Protein AF-A0A450VDC6-F1 (afdb_monomer)

Foldseek 3Di:
DPPDDPVDDCVVVCVVCNPVVVVVVPDDPCPVVVVVVVVCVVVVADDDDPVVQVVVCVVPVDDRDDDDDDDDDDPPPDD

pLDDT: mean 85.71, std 10.42, range [44.12, 97.69]

Radius of gyration: 22.75 Å; Cα contacts (8 Å, |Δi|>4): 26; chains: 1; bounding box: 40×34×70 Å

Secondary structure (DSSP, 8-state):
-----SS---HHHHHHHS-HHHHHT---S-HHHHHHHHHHHHHTPPPS-HHHHHHHHHHH-S--S--PPPPPPP-----

Solvent-accessible surface area (backbone atoms only — not comparable to full-atom values): 5352 Å² total; per-residue (Å²): 131,97,63,64,57,99,88,45,76,45,65,73,55,39,74,75,59,51,62,56,68,62,60,72,63,57,77,70,87,57,59,65,60,52,52,54,52,55,49,23,68,74,71,71,33,84,84,75,56,70,71,59,51,52,51,48,26,69,76,67,76,45,89,62,70,92,69,85,77,75,80,82,82,79,86,84,85,82,130

Organism: NCBI:txid2126342

Sequence (79 aa):
SGKNDKLVKVSPILERYGDFAAFLGISTEDVTAFKSLRQSETTGRPLGNEQWIEKLERLTGRALKPRKRGPKKSDHSDK

Structure (mmCIF, N/CA/C/O backbone):
data_AF-A0A450VDC6-F1
#
_entry.id   AF-A0A450VDC6-F1
#
loop_
_atom_site.group_PDB
_atom_site.id
_atom_site.type_symbol
_atom_site.label_atom_id
_atom_site.label_alt_id
_atom_site.label_comp_id
_atom_site.label_asym_id
_atom_site.label_entity_id
_atom_site.label_seq_id
_atom_site.pdbx_PDB_ins_code
_atom_site.Cartn_x
_atom_site.Cartn_y
_atom_site.Cartn_z
_atom_site.occupancy
_atom_site.B_iso_or_equiv
_atom_site.auth_seq_id
_atom_site.auth_comp_id
_atom_site.auth_asym_id
_atom_site.auth_atom_id
_atom_site.pdbx_PDB_model_num
ATOM 1 N N . SER A 1 1 ? 19.195 -3.830 -20.454 1.00 61.69 1 SER A N 1
ATOM 2 C CA . SER A 1 1 ? 18.732 -2.998 -21.586 1.00 61.69 1 SER A CA 1
ATOM 3 C C . SER A 1 1 ? 17.482 -3.610 -22.186 1.00 61.69 1 SER A C 1
ATOM 5 O O . SER A 1 1 ? 17.504 -4.808 -22.443 1.00 61.69 1 SER A O 1
ATOM 7 N N . GLY A 1 2 ? 16.433 -2.826 -22.447 1.00 68.50 2 GLY A N 1
ATOM 8 C CA . GLY A 1 2 ? 15.290 -3.286 -23.244 1.00 68.50 2 GLY A CA 1
ATOM 9 C C . GLY A 1 2 ? 15.698 -3.435 -24.709 1.00 68.50 2 GLY A C 1
ATOM 10 O O . GLY A 1 2 ? 15.764 -2.445 -25.428 1.00 68.50 2 GLY A O 1
ATOM 11 N N . LYS A 1 3 ? 16.043 -4.653 -25.137 1.00 81.75 3 LYS A N 1
ATOM 12 C CA . LYS A 1 3 ? 16.412 -4.981 -26.522 1.00 81.75 3 LYS A CA 1
ATOM 13 C C . LYS A 1 3 ? 15.512 -6.100 -27.026 1.00 81.75 3 LYS A C 1
ATOM 15 O O . LYS A 1 3 ? 15.085 -6.938 -26.240 1.00 81.75 3 LYS A O 1
ATOM 20 N N . ASN A 1 4 ? 15.250 -6.097 -28.329 1.00 91.19 4 ASN A N 1
ATOM 21 C CA . ASN A 1 4 ? 14.521 -7.182 -28.977 1.00 91.19 4 ASN A CA 1
ATOM 22 C C . ASN A 1 4 ? 15.268 -8.509 -28.798 1.00 91.19 4 ASN A C 1
ATOM 24 O O . ASN A 1 4 ? 16.502 -8.533 -28.801 1.00 91.19 4 ASN A O 1
ATOM 28 N N . ASP A 1 5 ? 14.516 -9.600 -28.737 1.00 88.56 5 ASP A N 1
ATOM 29 C CA . ASP A 1 5 ? 15.046 -10.956 -28.826 1.00 88.56 5 ASP A CA 1
ATOM 30 C C . ASP A 1 5 ? 14.225 -11.801 -29.818 1.00 88.56 5 ASP A C 1
ATOM 32 O O . ASP A 1 5 ? 13.437 -11.275 -30.608 1.00 88.56 5 ASP A O 1
ATOM 36 N N . LYS A 1 6 ? 14.450 -13.122 -29.826 1.00 93.56 6 LYS A N 1
ATOM 37 C CA . LYS A 1 6 ? 13.774 -14.048 -30.750 1.00 93.56 6 LYS A CA 1
ATOM 38 C C . LYS A 1 6 ? 12.264 -14.161 -30.507 1.00 93.56 6 LYS A C 1
ATOM 40 O O . LYS A 1 6 ? 11.561 -14.646 -31.387 1.00 93.56 6 LYS A O 1
ATOM 45 N N . LEU A 1 7 ? 11.781 -13.762 -29.333 1.00 91.69 7 LEU A N 1
ATOM 46 C CA . LEU A 1 7 ? 10.397 -13.930 -28.894 1.00 91.69 7 LEU A CA 1
ATOM 47 C C . LEU A 1 7 ? 9.667 -12.588 -28.756 1.00 91.69 7 LEU A C 1
ATOM 49 O O . LEU A 1 7 ? 8.446 -12.541 -28.892 1.00 91.69 7 LEU A O 1
ATOM 53 N N . VAL A 1 8 ? 10.391 -11.496 -28.502 1.00 89.88 8 VAL A N 1
ATOM 54 C CA . VAL A 1 8 ? 9.820 -10.206 -28.115 1.00 89.88 8 VAL A CA 1
ATOM 55 C C . VAL A 1 8 ? 10.412 -9.058 -28.930 1.00 89.88 8 VAL A C 1
ATOM 57 O O . VAL A 1 8 ? 11.627 -8.883 -29.040 1.00 89.88 8 VAL A O 1
ATOM 60 N N . LYS A 1 9 ? 9.520 -8.198 -29.439 1.00 91.81 9 LYS A N 1
ATOM 61 C CA . LYS A 1 9 ? 9.854 -6.854 -29.928 1.00 91.81 9 LYS A CA 1
ATOM 62 C C . LYS A 1 9 ? 9.533 -5.835 -28.833 1.00 91.81 9 LYS A C 1
ATOM 64 O O . LYS A 1 9 ? 8.381 -5.727 -28.428 1.00 91.81 9 LYS A O 1
ATOM 69 N N . VAL A 1 10 ? 10.524 -5.076 -28.370 1.00 89.88 10 VAL A N 1
ATOM 70 C CA . VAL A 1 10 ? 10.382 -4.119 -27.257 1.00 89.88 10 VAL A CA 1
ATOM 71 C C . VAL A 1 10 ? 9.781 -2.775 -27.674 1.00 89.88 10 VAL A C 1
ATOM 73 O O . VAL A 1 10 ? 9.256 -2.060 -26.826 1.00 89.88 10 VAL A O 1
ATOM 76 N N . SER A 1 11 ? 9.809 -2.437 -28.968 1.00 89.12 11 SER A N 1
ATOM 77 C CA . SER A 1 11 ? 9.345 -1.140 -29.493 1.00 89.12 11 SER A CA 1
ATOM 78 C C . SER A 1 11 ? 7.913 -0.762 -29.068 1.00 89.12 11 SER A C 1
ATOM 80 O O . SER A 1 11 ? 7.752 0.354 -28.584 1.00 89.12 11 SER A O 1
ATOM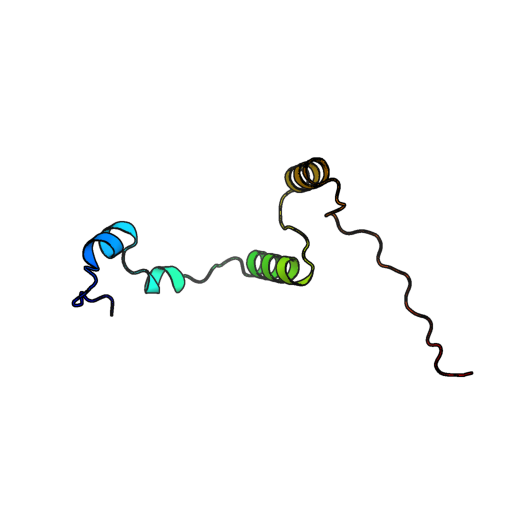 82 N N . PRO A 1 12 ? 6.900 -1.655 -29.113 1.00 90.12 12 PRO A N 1
ATOM 83 C CA . PRO A 1 12 ? 5.545 -1.306 -28.675 1.00 90.12 12 PRO A CA 1
ATOM 84 C C . PRO A 1 12 ? 5.420 -1.002 -27.176 1.00 90.12 12 PRO A C 1
ATOM 86 O O . PRO A 1 12 ? 4.520 -0.271 -26.770 1.00 90.12 12 PRO A O 1
ATOM 89 N N . ILE A 1 13 ? 6.280 -1.589 -26.337 1.00 85.88 13 I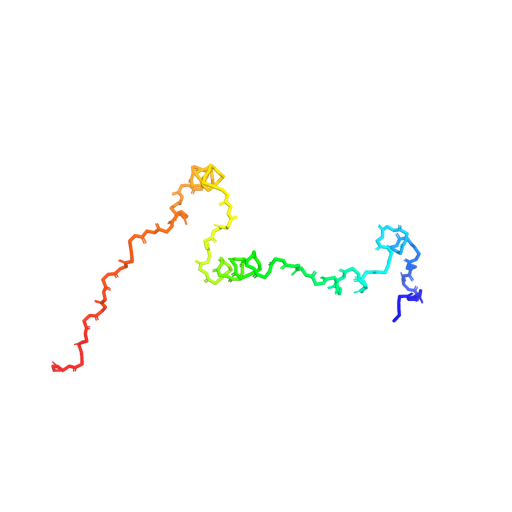LE A N 1
ATOM 90 C CA . ILE A 1 13 ? 6.294 -1.311 -24.892 1.00 85.88 13 ILE A CA 1
ATOM 91 C C . ILE A 1 13 ? 7.016 0.008 -24.619 1.00 85.88 13 ILE A C 1
ATOM 93 O O . ILE A 1 13 ? 6.530 0.813 -23.826 1.00 85.88 13 ILE A O 1
ATOM 97 N N . LEU A 1 14 ? 8.133 0.248 -25.309 1.00 86.00 14 LEU A N 1
ATOM 98 C CA . LEU A 1 14 ? 8.884 1.496 -25.199 1.00 86.00 14 LEU A CA 1
ATOM 99 C C . LEU A 1 14 ? 8.059 2.703 -25.667 1.00 86.00 14 LEU A C 1
ATOM 101 O O . LEU A 1 14 ? 8.118 3.743 -25.02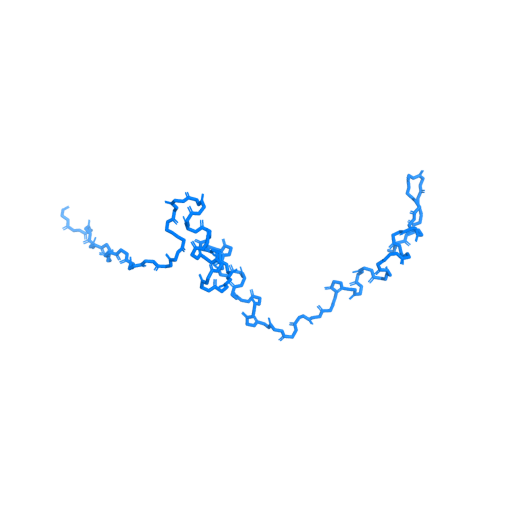5 1.00 86.00 14 LEU A O 1
ATOM 105 N N . GLU A 1 15 ? 7.241 2.574 -26.715 1.00 89.25 15 GLU A N 1
ATOM 106 C CA . GLU A 1 15 ? 6.332 3.651 -27.142 1.00 89.25 15 GLU A CA 1
ATOM 107 C C . GLU A 1 15 ? 5.263 3.993 -26.098 1.00 89.25 15 GLU A C 1
ATOM 109 O O . GLU A 1 15 ? 4.895 5.155 -25.956 1.00 89.25 15 GLU A O 1
ATOM 114 N N . ARG A 1 16 ? 4.752 3.003 -25.355 1.00 87.38 16 ARG A N 1
ATOM 115 C CA . ARG A 1 16 ? 3.687 3.240 -24.366 1.00 87.38 16 ARG A CA 1
ATOM 116 C C . ARG A 1 16 ? 4.196 3.836 -23.063 1.00 87.38 16 ARG A C 1
ATOM 118 O O . ARG A 1 16 ? 3.490 4.628 -22.450 1.00 87.38 16 ARG A O 1
ATOM 125 N N . TYR A 1 17 ? 5.370 3.401 -22.614 1.00 83.69 17 TYR A N 1
ATOM 126 C CA . TYR A 1 17 ? 5.838 3.658 -21.249 1.00 83.69 17 TYR A CA 1
ATOM 127 C C . TYR A 1 17 ? 7.234 4.287 -21.176 1.00 83.69 17 TYR A C 1
ATOM 129 O O . TYR A 1 17 ? 7.667 4.663 -20.091 1.00 83.69 17 TYR A O 1
ATOM 137 N N . GLY A 1 18 ? 7.939 4.422 -22.303 1.00 86.06 18 GLY A N 1
ATOM 138 C CA . GLY A 1 18 ? 9.288 4.977 -22.349 1.00 86.06 18 GLY A CA 1
ATOM 139 C C . GLY A 1 18 ? 10.304 4.121 -21.593 1.00 86.06 18 GLY A C 1
ATOM 140 O O . GLY A 1 18 ? 10.281 2.887 -21.649 1.00 86.06 18 GLY A O 1
ATOM 141 N N . ASP A 1 19 ? 11.215 4.787 -20.881 1.00 85.25 19 ASP A N 1
ATOM 142 C CA . ASP A 1 19 ? 12.145 4.118 -19.975 1.00 85.25 19 ASP A CA 1
ATOM 143 C C . ASP A 1 19 ? 11.439 3.737 -18.666 1.00 85.25 19 ASP A C 1
ATOM 145 O O . ASP A 1 19 ? 11.349 4.507 -17.708 1.00 85.25 19 ASP A O 1
ATOM 149 N N . PHE A 1 20 ? 10.952 2.500 -18.629 1.00 81.94 20 PHE A N 1
ATOM 150 C CA . PHE A 1 20 ? 10.279 1.950 -17.460 1.00 81.94 20 PHE A CA 1
ATOM 151 C C . PHE A 1 20 ? 11.182 1.874 -16.218 1.00 81.94 20 PHE A C 1
ATOM 153 O O . PHE A 1 20 ? 10.696 2.006 -15.096 1.00 81.94 20 PHE A O 1
ATOM 160 N N . ALA A 1 21 ? 12.495 1.678 -16.388 1.00 83.25 21 ALA A N 1
ATOM 161 C CA . ALA A 1 21 ? 13.415 1.633 -15.254 1.00 83.25 21 ALA A CA 1
ATOM 162 C C . ALA A 1 21 ? 13.569 3.024 -14.628 1.00 83.25 21 ALA A C 1
ATOM 164 O O . ALA A 1 21 ? 13.535 3.148 -13.404 1.00 83.25 21 ALA A O 1
ATOM 165 N N . ALA A 1 22 ? 13.657 4.065 -15.461 1.00 84.81 22 ALA A N 1
ATOM 166 C CA . ALA A 1 22 ? 13.632 5.447 -14.992 1.00 84.81 22 ALA A CA 1
ATOM 167 C C . ALA A 1 22 ? 12.316 5.773 -14.270 1.00 84.81 22 ALA A C 1
ATOM 169 O O . ALA A 1 22 ? 12.353 6.369 -13.198 1.00 84.81 22 ALA A O 1
ATOM 170 N N . PHE A 1 23 ? 11.171 5.319 -14.796 1.00 82.06 23 PHE A N 1
ATOM 171 C CA . PHE A 1 23 ? 9.864 5.488 -14.152 1.00 82.06 23 PHE A CA 1
ATOM 172 C C . PHE A 1 23 ? 9.809 4.878 -12.741 1.00 82.06 23 PHE A C 1
ATOM 174 O O . PHE A 1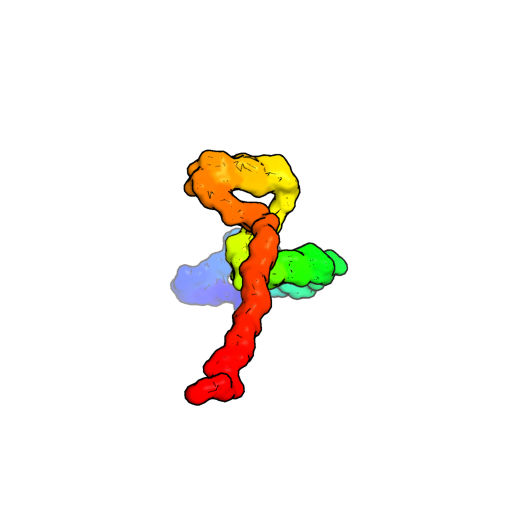 23 ? 9.360 5.535 -11.806 1.00 82.06 23 PHE A O 1
ATOM 181 N N . LEU A 1 24 ? 10.306 3.649 -12.559 1.00 82.50 24 LEU A N 1
ATOM 182 C CA . LEU A 1 24 ? 10.370 3.005 -11.238 1.00 82.50 24 LEU A CA 1
ATOM 183 C C . LEU A 1 24 ? 11.384 3.660 -10.288 1.00 82.50 24 LEU A C 1
ATOM 185 O O . LEU A 1 24 ? 11.263 3.520 -9.073 1.00 82.50 24 LEU A O 1
ATOM 189 N N . GLY A 1 25 ? 12.395 4.335 -10.837 1.00 80.56 25 GLY A N 1
ATOM 190 C CA . GLY A 1 25 ? 13.406 5.069 -10.081 1.00 80.56 25 GLY A CA 1
ATOM 191 C C . GLY A 1 25 ? 12.937 6.431 -9.567 1.00 80.56 25 GLY A C 1
ATOM 192 O O . GLY A 1 25 ? 13.661 7.056 -8.792 1.00 80.56 25 GLY A O 1
ATOM 193 N N . ILE A 1 26 ? 11.748 6.896 -9.971 1.00 79.81 26 ILE A N 1
ATOM 194 C CA . ILE A 1 26 ? 11.152 8.125 -9.444 1.00 79.81 26 ILE A CA 1
ATOM 195 C C . ILE A 1 26 ? 10.870 7.901 -7.959 1.00 79.81 26 ILE A C 1
ATOM 197 O O . ILE A 1 26 ? 10.009 7.101 -7.586 1.00 79.81 26 ILE A O 1
ATOM 201 N N . SER A 1 27 ? 11.616 8.596 -7.097 1.00 70.31 27 SER A N 1
ATOM 202 C CA . SER A 1 27 ? 11.330 8.556 -5.671 1.00 70.31 27 SER A CA 1
ATOM 203 C C . SER A 1 27 ? 9.988 9.237 -5.432 1.00 70.31 27 SER A C 1
ATOM 205 O O . SER A 1 27 ? 9.683 10.308 -5.954 1.00 70.31 27 SER A O 1
ATOM 207 N N . THR A 1 28 ? 9.141 8.576 -4.662 1.00 66.75 28 THR A N 1
ATOM 208 C CA . THR A 1 28 ? 7.868 9.151 -4.258 1.00 66.75 28 THR A CA 1
ATOM 209 C C . THR A 1 28 ? 8.156 10.091 -3.100 1.00 66.75 28 THR A C 1
ATOM 211 O O . THR A 1 28 ? 8.590 9.639 -2.039 1.00 66.75 28 THR A O 1
ATOM 214 N N . GLU A 1 29 ? 7.928 11.387 -3.298 1.00 65.81 29 GLU A N 1
ATOM 215 C CA . GLU A 1 29 ? 8.195 12.422 -2.288 1.00 65.81 29 GLU A CA 1
ATOM 216 C C . GLU A 1 29 ? 7.396 12.188 -0.991 1.00 65.81 29 GLU A C 1
ATOM 218 O O . GLU A 1 29 ? 7.823 12.563 0.102 1.00 65.81 29 GLU A O 1
ATOM 223 N N . ASP A 1 30 ? 6.265 11.483 -1.087 1.00 81.81 30 ASP A N 1
ATOM 224 C CA . ASP A 1 30 ? 5.386 11.196 0.041 1.00 81.81 30 ASP A CA 1
ATOM 225 C C . ASP A 1 30 ? 5.751 9.892 0.776 1.00 81.81 30 ASP A C 1
ATOM 227 O O . ASP A 1 30 ? 5.085 8.852 0.704 1.00 81.81 30 ASP A O 1
ATOM 231 N N . VAL A 1 31 ? 6.836 9.971 1.547 1.00 84.38 31 VAL A N 1
ATOM 232 C CA . VAL A 1 31 ? 7.271 8.913 2.475 1.00 84.38 31 VAL A CA 1
ATOM 233 C C . VAL A 1 31 ? 6.155 8.532 3.463 1.00 84.38 31 VAL A C 1
ATOM 235 O O . VAL A 1 31 ? 6.081 7.384 3.910 1.00 84.38 31 VAL A O 1
ATOM 238 N N . THR A 1 32 ? 5.273 9.470 3.816 1.00 87.62 32 THR A N 1
ATOM 239 C CA . THR A 1 32 ? 4.184 9.248 4.776 1.00 87.62 32 THR A CA 1
ATOM 240 C C . THR A 1 32 ? 3.079 8.382 4.175 1.00 87.62 32 THR A C 1
ATOM 242 O O . THR A 1 32 ? 2.620 7.436 4.828 1.00 87.62 32 THR A O 1
ATOM 245 N N . ALA A 1 33 ? 2.698 8.635 2.921 1.00 86.75 33 ALA A N 1
ATOM 246 C CA . ALA A 1 33 ? 1.769 7.785 2.183 1.00 86.75 33 ALA A CA 1
ATOM 247 C C . ALA A 1 33 ? 2.312 6.357 2.041 1.00 86.75 33 ALA A C 1
ATOM 249 O O . ALA A 1 33 ? 1.597 5.395 2.329 1.00 86.75 33 ALA A O 1
ATOM 250 N N . PHE A 1 34 ? 3.599 6.203 1.709 1.00 87.69 34 PHE A N 1
ATOM 251 C CA . PHE A 1 34 ? 4.232 4.882 1.621 1.00 87.69 34 PHE A CA 1
ATOM 252 C C . PHE A 1 34 ? 4.246 4.136 2.955 1.00 87.69 34 PHE A C 1
ATOM 254 O O . PHE A 1 34 ? 3.927 2.947 3.001 1.00 87.69 34 PHE A O 1
ATOM 261 N N . LYS A 1 35 ? 4.571 4.818 4.059 1.00 89.88 35 LYS A N 1
ATOM 262 C CA . LYS A 1 35 ? 4.514 4.217 5.402 1.00 89.88 35 LYS A CA 1
ATOM 263 C C . LYS A 1 35 ? 3.104 3.737 5.744 1.00 89.88 35 LYS A C 1
ATOM 265 O O . LYS A 1 35 ? 2.946 2.619 6.231 1.00 89.88 35 LYS A O 1
ATOM 270 N N . SER A 1 36 ? 2.094 4.551 5.446 1.00 89.88 36 SER A N 1
ATOM 271 C CA . SER A 1 36 ? 0.688 4.211 5.689 1.00 89.88 36 SER A CA 1
ATOM 272 C C . SER A 1 36 ? 0.254 2.9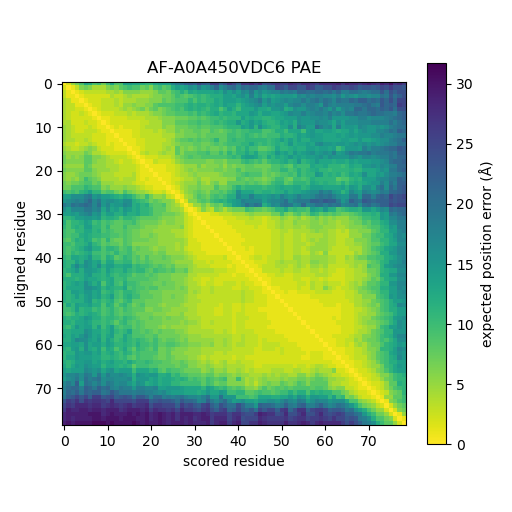87 4.875 1.00 89.88 36 SER A C 1
ATOM 274 O O . SER A 1 36 ? -0.405 2.097 5.413 1.00 89.88 36 SER A O 1
ATOM 276 N N . LEU A 1 37 ? 0.690 2.893 3.614 1.00 89.62 37 LEU A N 1
ATOM 277 C CA . LEU A 1 37 ? 0.443 1.739 2.747 1.00 89.62 37 LEU A CA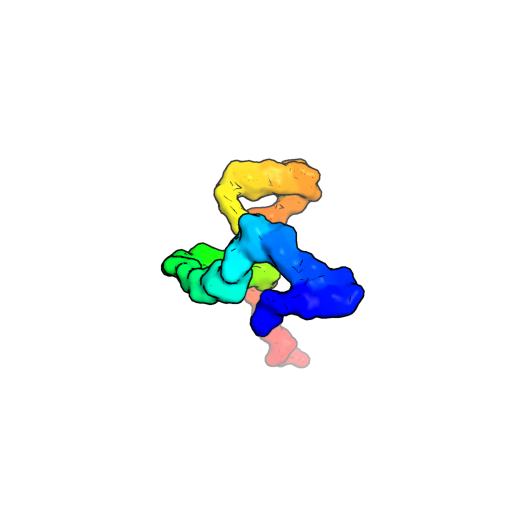 1
ATOM 278 C C . LEU A 1 37 ? 1.123 0.456 3.260 1.00 89.62 37 LEU A C 1
ATOM 280 O O . LEU A 1 37 ? 0.521 -0.612 3.289 1.00 89.62 37 LEU A O 1
ATOM 284 N N . ARG A 1 38 ? 2.369 0.533 3.733 1.00 90.69 38 ARG A N 1
ATOM 285 C CA . ARG A 1 38 ? 3.046 -0.639 4.325 1.00 90.69 38 ARG A CA 1
ATOM 286 C C . ARG A 1 38 ? 2.389 -1.097 5.628 1.00 90.69 38 ARG A C 1
ATOM 288 O O . ARG A 1 38 ? 2.300 -2.292 5.917 1.00 90.69 38 ARG A O 1
ATOM 295 N N . GLN A 1 39 ? 1.890 -0.155 6.423 1.00 90.31 39 GLN A N 1
ATOM 296 C CA . GLN A 1 39 ? 1.165 -0.476 7.647 1.00 90.31 39 GLN A CA 1
ATOM 297 C C . GLN A 1 39 ? -0.192 -1.144 7.363 1.00 90.31 39 GLN A C 1
ATOM 299 O O . GLN A 1 39 ? -0.578 -2.072 8.086 1.00 90.31 39 GLN A O 1
ATOM 304 N N . SER A 1 40 ? -0.916 -0.716 6.323 1.00 90.94 40 SER A N 1
ATOM 305 C CA . SER A 1 40 ? -2.164 -1.371 5.910 1.00 90.94 40 SER A CA 1
ATOM 306 C C . SER A 1 40 ? -1.928 -2.803 5.432 1.00 90.94 40 SER A C 1
ATOM 308 O O . SER A 1 40 ? -2.674 -3.687 5.847 1.00 90.94 40 SER A O 1
ATOM 310 N N . GLU A 1 41 ? -0.855 -3.066 4.675 1.00 91.25 41 GLU A N 1
ATOM 311 C CA . GLU A 1 41 ? -0.443 -4.430 4.289 1.00 91.25 41 GLU A CA 1
ATOM 312 C C . GLU A 1 41 ? -0.226 -5.331 5.515 1.00 91.25 41 GLU A C 1
ATOM 314 O O . GLU A 1 41 ? -0.685 -6.470 5.546 1.00 91.25 41 GLU A O 1
ATOM 319 N N . THR A 1 42 ? 0.420 -4.803 6.561 1.00 90.81 42 THR A N 1
ATOM 320 C CA . THR A 1 42 ? 0.723 -5.566 7.786 1.00 90.81 42 THR A CA 1
ATOM 321 C C . THR A 1 42 ? -0.532 -5.856 8.610 1.00 90.81 42 THR A C 1
ATOM 323 O O . THR A 1 42 ? -0.700 -6.939 9.164 1.00 90.81 42 THR A O 1
ATOM 326 N N . THR A 1 43 ? -1.418 -4.868 8.738 1.00 86.69 43 T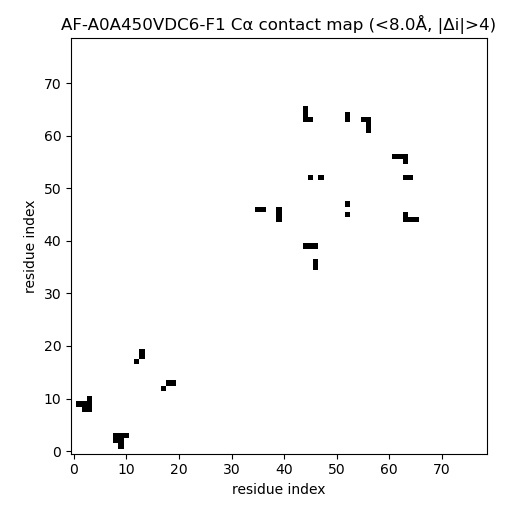HR A N 1
ATOM 327 C CA . THR A 1 43 ? -2.625 -4.984 9.572 1.00 86.69 43 THR A CA 1
ATOM 328 C C . THR A 1 43 ? -3.806 -5.622 8.841 1.00 86.69 43 THR A C 1
ATOM 330 O O . THR A 1 43 ? -4.795 -5.975 9.487 1.00 86.69 43 THR A O 1
ATOM 333 N N . GLY A 1 44 ? -3.731 -5.727 7.511 1.00 88.12 44 GLY A N 1
ATOM 334 C CA . GLY A 1 44 ? -4.825 -6.147 6.636 1.00 88.12 44 GLY A CA 1
ATOM 335 C C . GLY A 1 44 ? -5.977 -5.139 6.551 1.00 88.12 44 GLY A C 1
ATOM 336 O O . GLY A 1 44 ? -7.042 -5.471 6.031 1.00 88.12 44 GLY A O 1
ATOM 337 N N . ARG A 1 45 ? -5.810 -3.924 7.093 1.00 89.81 45 ARG A N 1
ATOM 338 C CA . ARG A 1 45 ? -6.855 -2.891 7.100 1.00 89.81 45 ARG A CA 1
ATOM 339 C C . ARG A 1 45 ? -6.707 -1.995 5.881 1.00 89.81 45 ARG A C 1
ATOM 341 O O . ARG A 1 45 ? -5.611 -1.499 5.659 1.00 89.81 45 ARG A O 1
ATOM 348 N N . PRO A 1 46 ? -7.774 -1.748 5.112 1.00 92.69 46 PRO A N 1
ATOM 349 C CA . PRO A 1 46 ? -7.664 -0.976 3.886 1.00 92.69 46 PRO A CA 1
ATOM 350 C C . PRO A 1 46 ? -7.359 0.502 4.180 1.00 92.69 46 PRO A C 1
ATOM 352 O O . PRO A 1 46 ? -7.859 1.068 5.152 1.00 92.69 46 PRO A O 1
ATOM 355 N N . LEU A 1 47 ? -6.545 1.120 3.321 1.00 92.62 47 LEU A N 1
ATOM 356 C CA . LEU A 1 47 ? -6.230 2.548 3.362 1.00 92.62 47 LEU A CA 1
ATOM 357 C C . LEU A 1 47 ? -7.181 3.298 2.421 1.00 92.62 47 LEU A C 1
ATOM 359 O O . LEU A 1 47 ? -7.290 2.944 1.250 1.00 92.62 47 LEU A O 1
ATOM 363 N N . GLY A 1 48 ? -7.863 4.327 2.916 1.00 90.62 48 GLY A N 1
ATOM 364 C CA . GLY A 1 48 ? -8.784 5.135 2.120 1.00 90.62 48 GLY A CA 1
ATOM 365 C C . GLY A 1 48 ? -9.547 6.137 2.978 1.00 90.62 48 GLY A C 1
ATOM 366 O O . GLY A 1 48 ? -9.383 6.174 4.196 1.00 90.62 48 GLY A O 1
ATOM 367 N N . ASN A 1 49 ? -10.380 6.960 2.340 1.00 93.38 49 ASN A N 1
ATOM 368 C CA . ASN A 1 49 ? -11.239 7.891 3.069 1.00 93.38 49 ASN A CA 1
ATOM 369 C C . ASN A 1 49 ? -12.360 7.154 3.830 1.00 93.38 49 ASN A C 1
ATOM 371 O O . ASN A 1 49 ? -12.717 6.020 3.500 1.00 93.38 49 ASN A O 1
ATOM 375 N N . GLU A 1 50 ? -12.933 7.822 4.832 1.00 93.12 50 GLU A N 1
ATOM 376 C CA . GLU A 1 50 ? -13.963 7.258 5.715 1.00 93.12 50 GLU A CA 1
ATOM 377 C C . GLU A 1 50 ? -15.164 6.698 4.931 1.00 93.12 50 GLU A C 1
ATOM 379 O O . GLU A 1 50 ? -15.569 5.556 5.144 1.00 93.12 50 GLU A O 1
ATOM 384 N N . GLN A 1 51 ? -15.678 7.466 3.963 1.00 96.56 51 GLN A N 1
ATOM 385 C CA . GLN A 1 51 ? -16.853 7.109 3.157 1.00 96.56 51 GLN A CA 1
ATOM 386 C C . GLN A 1 51 ? -16.623 5.840 2.329 1.00 96.56 51 GLN A C 1
ATOM 388 O O . GLN A 1 51 ? -17.512 5.002 2.159 1.00 96.56 51 GLN A O 1
ATOM 393 N N . TRP A 1 52 ? -15.414 5.685 1.795 1.00 96.31 52 TRP A N 1
ATOM 394 C CA . TRP A 1 52 ? -15.022 4.520 1.022 1.00 96.31 52 TRP A CA 1
ATOM 395 C C . TRP A 1 52 ? -14.884 3.285 1.914 1.00 96.31 52 TRP A C 1
ATOM 397 O O . TRP A 1 52 ? -15.370 2.216 1.542 1.00 96.31 52 TRP A O 1
ATOM 407 N N . ILE A 1 53 ? -14.309 3.433 3.113 1.00 95.75 53 ILE A N 1
ATOM 408 C CA . ILE A 1 53 ? -14.228 2.341 4.091 1.00 95.75 53 ILE A CA 1
ATOM 409 C C . ILE A 1 53 ? -15.635 1.910 4.522 1.00 95.75 53 ILE A C 1
ATOM 411 O O . ILE A 1 53 ? -15.931 0.719 4.501 1.00 95.75 53 ILE A O 1
ATOM 415 N N . GLU A 1 54 ? -16.536 2.845 4.824 1.00 96.06 54 GLU A N 1
ATOM 416 C CA . GLU A 1 54 ? -17.933 2.540 5.180 1.00 96.06 54 GLU A CA 1
ATOM 417 C C . GLU A 1 54 ? -18.668 1.800 4.063 1.00 96.06 54 GLU A C 1
ATOM 419 O O . GLU A 1 54 ? -19.385 0.824 4.305 1.00 96.06 54 GLU A O 1
ATOM 424 N N . LYS A 1 55 ? -18.451 2.219 2.811 1.00 97.38 55 LYS A N 1
ATOM 425 C CA . LYS A 1 55 ? -18.985 1.511 1.647 1.00 97.38 55 LYS A CA 1
ATOM 426 C C . LYS A 1 55 ? -18.467 0.071 1.591 1.00 97.38 55 LYS A C 1
ATOM 428 O O . LYS A 1 55 ? -19.259 -0.829 1.312 1.00 97.38 55 LYS A O 1
ATOM 433 N N . LEU A 1 56 ? -17.180 -0.162 1.854 1.00 96.12 56 LEU A N 1
ATOM 434 C CA . LEU A 1 56 ? -16.604 -1.509 1.885 1.00 96.12 56 LEU A CA 1
ATOM 435 C C . LEU A 1 56 ? -17.157 -2.359 3.032 1.00 96.12 56 LEU A C 1
ATOM 437 O O . LEU A 1 56 ? -17.472 -3.529 2.817 1.00 96.12 56 LEU A O 1
ATOM 441 N N . GLU A 1 57 ? -17.313 -1.794 4.228 1.00 96.94 57 GLU A N 1
ATOM 442 C CA . GLU A 1 57 ? -17.927 -2.496 5.361 1.00 96.94 57 GLU A CA 1
ATO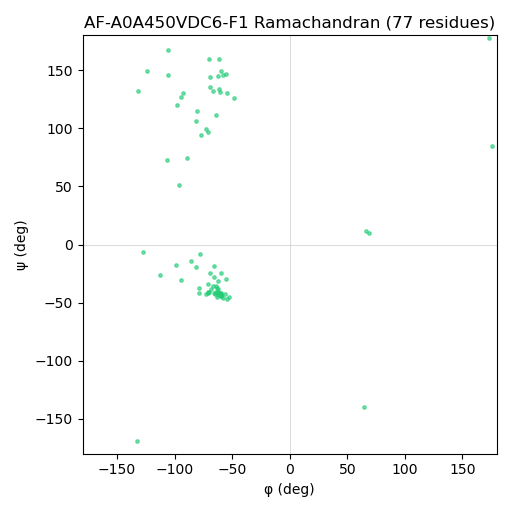M 443 C C . GLU A 1 57 ? -19.361 -2.921 5.020 1.00 96.94 57 GLU A C 1
ATOM 445 O O . GLU A 1 57 ? -19.725 -4.077 5.231 1.00 96.94 57 GLU A O 1
ATOM 450 N N . ARG A 1 58 ? -20.147 -2.038 4.384 1.00 97.25 58 ARG A N 1
ATOM 451 C CA . ARG A 1 58 ? -21.510 -2.353 3.927 1.00 97.25 58 ARG A CA 1
ATOM 452 C C . ARG A 1 58 ? -21.543 -3.457 2.869 1.00 97.25 58 ARG A C 1
ATOM 454 O O . ARG A 1 58 ? -22.422 -4.308 2.918 1.00 97.25 58 ARG A O 1
ATOM 461 N N . LEU A 1 59 ? -20.617 -3.438 1.908 1.00 97.69 59 LEU A N 1
ATOM 462 C CA . LEU A 1 59 ? -20.561 -4.442 0.838 1.00 97.69 59 LEU A CA 1
ATOM 463 C C . LEU A 1 59 ? -20.101 -5.814 1.338 1.00 97.69 59 LEU A C 1
ATOM 465 O O . LEU A 1 59 ? -20.531 -6.835 0.812 1.00 97.69 59 LEU A O 1
ATOM 469 N N . THR A 1 60 ? -19.209 -5.842 2.327 1.00 95.50 60 THR A N 1
ATOM 470 C CA . THR A 1 60 ? -18.584 -7.084 2.809 1.00 95.50 60 THR A CA 1
ATOM 471 C C . THR A 1 60 ? -19.236 -7.649 4.069 1.00 95.50 60 THR A C 1
ATOM 473 O O . THR A 1 60 ? -18.986 -8.804 4.410 1.00 95.50 60 THR A O 1
ATOM 476 N N . GLY A 1 61 ? -20.017 -6.845 4.796 1.00 95.81 61 GLY A N 1
ATOM 477 C CA . GLY A 1 61 ? -20.544 -7.188 6.118 1.00 95.81 61 GLY A CA 1
ATOM 478 C C . GLY A 1 61 ? -19.463 -7.320 7.200 1.00 95.81 61 GLY A C 1
ATOM 479 O O . GLY A 1 61 ? -19.736 -7.842 8.280 1.00 95.81 61 GLY A O 1
ATOM 480 N N . ARG A 1 62 ? -18.223 -6.892 6.927 1.00 92.69 62 ARG A N 1
ATOM 481 C CA . ARG A 1 62 ? -17.083 -6.997 7.850 1.00 92.69 62 ARG A CA 1
ATOM 482 C C . ARG A 1 62 ? -16.753 -5.638 8.452 1.00 92.69 62 ARG A C 1
ATOM 484 O O . ARG A 1 62 ? -16.823 -4.628 7.767 1.00 92.69 62 ARG A O 1
ATOM 491 N N . ALA A 1 63 ? -16.314 -5.631 9.710 1.00 92.12 63 ALA A N 1
ATOM 492 C CA . ALA A 1 63 ? -15.749 -4.438 10.338 1.00 92.12 63 ALA A CA 1
ATOM 493 C C . ALA A 1 63 ? -14.277 -4.268 9.923 1.00 92.12 63 ALA A C 1
ATOM 495 O O . ALA A 1 63 ? -13.400 -5.001 10.388 1.00 92.12 63 ALA A O 1
ATOM 496 N N . LEU A 1 64 ? -14.015 -3.305 9.046 1.00 92.12 64 LEU A N 1
ATOM 497 C CA . LEU A 1 64 ? -12.704 -2.966 8.497 1.00 92.12 64 LEU A CA 1
ATOM 498 C C . LEU A 1 64 ? -12.031 -1.842 9.294 1.00 92.12 64 LEU A C 1
ATOM 500 O O . LEU A 1 64 ? -10.801 -1.842 9.436 1.00 92.12 64 LEU A O 1
ATOM 504 N N . LYS A 1 65 ? -12.814 -0.934 9.890 1.00 91.06 65 LYS A N 1
ATOM 505 C CA . LYS A 1 65 ? -12.294 0.130 10.757 1.00 91.06 65 LYS A CA 1
ATOM 506 C C . LYS A 1 65 ? -11.588 -0.449 11.996 1.00 91.06 65 LYS A C 1
ATOM 508 O O . LYS A 1 65 ? -11.994 -1.501 12.514 1.00 91.06 65 LYS A O 1
ATOM 513 N N . PRO A 1 66 ? -10.514 0.197 12.494 1.00 86.69 66 PRO A N 1
ATOM 514 C CA . PRO A 1 66 ? -9.878 -0.192 13.747 1.00 86.69 66 PRO A CA 1
ATOM 515 C C . PRO A 1 66 ? -10.887 -0.228 14.897 1.00 86.69 66 PRO A C 1
ATOM 517 O O . PRO A 1 66 ? -11.637 0.718 15.116 1.00 86.69 66 PRO A O 1
ATOM 520 N N . ARG A 1 67 ? -10.894 -1.329 15.651 1.00 87.00 67 ARG A N 1
ATOM 521 C CA . ARG A 1 67 ? -11.715 -1.480 16.859 1.00 87.00 67 ARG A CA 1
ATOM 522 C C . ARG A 1 67 ? -10.838 -1.379 18.099 1.00 87.00 67 ARG A C 1
ATOM 524 O O . ARG A 1 67 ? -9.611 -1.474 18.013 1.00 87.00 67 ARG A O 1
ATOM 531 N N . LYS A 1 68 ? -11.482 -1.229 19.260 1.00 87.81 68 LYS A N 1
ATOM 532 C CA . LYS A 1 68 ? -10.814 -1.280 20.565 1.00 87.81 68 LYS A CA 1
ATOM 533 C C . LYS A 1 68 ? -9.904 -2.511 20.623 1.00 87.81 68 LYS A C 1
ATOM 535 O O . LYS A 1 68 ? -10.351 -3.626 20.353 1.00 87.81 68 LYS A O 1
ATOM 540 N N . ARG A 1 69 ? -8.624 -2.290 20.944 1.00 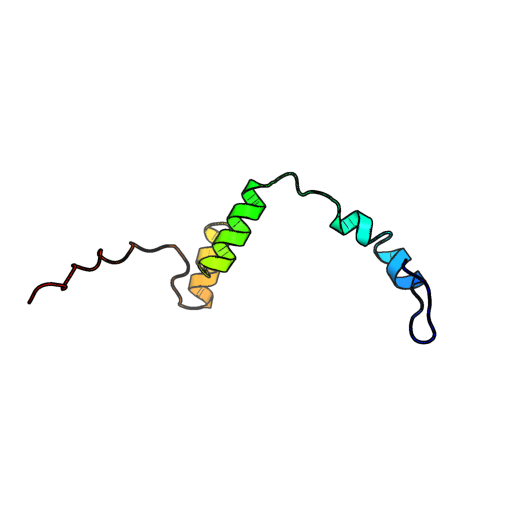83.88 69 ARG A N 1
ATOM 541 C CA . ARG A 1 69 ? -7.656 -3.375 21.142 1.00 83.88 69 ARG A CA 1
ATOM 542 C C . ARG A 1 69 ? -8.161 -4.312 22.240 1.00 83.88 69 ARG A C 1
ATOM 544 O O . ARG A 1 69 ? -8.799 -3.863 23.193 1.00 83.88 69 ARG A O 1
ATOM 551 N N . GLY A 1 70 ? -7.873 -5.602 22.090 1.00 85.06 70 GLY A N 1
ATOM 552 C CA . GLY A 1 70 ? -8.189 -6.590 23.116 1.00 85.06 70 GLY A CA 1
ATOM 553 C C . GLY A 1 70 ? -7.463 -6.295 24.439 1.00 85.06 70 GLY A C 1
ATOM 554 O O . GLY A 1 70 ? -6.461 -5.571 24.436 1.00 85.06 70 GLY A O 1
ATOM 555 N N . PRO A 1 71 ? -7.948 -6.843 25.565 1.00 88.56 71 PRO A N 1
ATOM 556 C CA . PRO A 1 71 ? -7.267 -6.744 26.853 1.00 88.56 71 PRO A CA 1
ATOM 557 C C . PRO A 1 71 ? -5.828 -7.272 26.775 1.00 88.56 71 PRO A C 1
ATOM 559 O O . PRO A 1 71 ? -5.543 -8.216 26.033 1.00 88.56 71 PRO A O 1
ATOM 562 N N . LYS A 1 72 ? -4.917 -6.682 27.557 1.00 86.00 72 LYS A N 1
ATOM 563 C CA . LYS A 1 72 ? -3.564 -7.229 27.732 1.00 86.00 72 LYS A CA 1
ATOM 564 C C . LYS A 1 72 ? -3.689 -8.622 28.360 1.00 86.00 72 LYS A C 1
ATOM 566 O O . LYS A 1 72 ? -4.443 -8.783 29.316 1.00 86.00 72 LYS A O 1
ATOM 571 N N . LYS A 1 73 ? -2.972 -9.616 27.828 1.00 81.00 73 LYS A N 1
ATOM 572 C CA . LYS A 1 73 ? -2.927 -10.957 28.432 1.00 81.00 73 LYS A CA 1
ATOM 573 C C . LYS A 1 73 ? -2.353 -10.847 29.851 1.00 81.00 73 LYS A C 1
ATOM 575 O O . LYS A 1 73 ? -1.336 -10.173 30.028 1.00 81.00 73 LYS A O 1
ATOM 580 N N . SER A 1 74 ? -3.011 -11.460 30.835 1.00 76.81 74 SER A N 1
ATOM 581 C CA . SER A 1 74 ? -2.433 -11.672 32.163 1.00 76.81 74 SER A CA 1
ATOM 582 C C . SER A 1 74 ? -1.317 -12.705 32.051 1.00 76.81 74 SER A C 1
ATOM 584 O O . SER A 1 74 ? -1.464 -13.711 31.354 1.00 76.81 74 SER A O 1
ATOM 586 N N . ASP A 1 75 ? -0.193 -12.424 32.701 1.00 74.50 75 ASP A N 1
ATOM 587 C CA . ASP A 1 75 ? 0.938 -13.338 32.778 1.00 74.50 75 ASP A CA 1
ATOM 588 C C . ASP A 1 75 ? 0.547 -14.476 33.729 1.00 74.50 75 ASP A C 1
ATOM 590 O O . ASP A 1 75 ? 0.503 -14.300 34.943 1.00 74.50 75 ASP A O 1
ATOM 594 N N . HIS A 1 76 ? 0.128 -15.616 33.183 1.00 63.12 76 HIS A N 1
ATOM 595 C CA . HIS A 1 76 ? -0.112 -16.834 33.961 1.00 63.12 76 HIS A CA 1
ATOM 596 C C . HIS A 1 76 ? 1.123 -17.741 33.892 1.00 63.12 76 HIS A C 1
ATOM 598 O O . HIS A 1 76 ? 1.017 -18.919 33.564 1.00 63.12 76 HIS A O 1
ATOM 604 N N . SER A 1 77 ? 2.297 -17.181 34.183 1.00 58.31 77 SER A N 1
ATOM 605 C CA . SER A 1 77 ? 3.502 -17.925 34.550 1.00 58.31 77 SER A CA 1
ATOM 606 C C . SER A 1 77 ? 3.745 -17.735 36.046 1.00 58.31 77 SER A C 1
ATOM 608 O O . SER A 1 77 ? 4.570 -16.923 36.436 1.00 58.31 77 SER A O 1
ATOM 610 N N . ASP A 1 78 ? 2.913 -18.378 36.861 1.00 51.34 78 ASP A N 1
ATOM 611 C CA . ASP A 1 78 ? 3.207 -18.777 38.246 1.00 51.34 78 ASP A CA 1
ATOM 612 C C . ASP A 1 78 ? 1.927 -19.388 38.825 1.00 51.34 78 ASP A C 1
ATOM 614 O O . ASP A 1 78 ? 1.084 -18.716 39.430 1.00 51.34 78 ASP A O 1
ATOM 618 N N . LYS A 1 79 ? 1.737 -20.682 38.567 1.00 44.12 79 LYS A N 1
ATOM 619 C CA . LYS A 1 79 ? 0.926 -21.546 39.419 1.00 44.12 79 LYS A CA 1
ATOM 620 C C . LYS A 1 79 ? 1.397 -22.984 39.323 1.00 44.12 79 LYS A C 1
ATOM 622 O O . LYS A 1 79 ? 1.688 -23.416 38.186 1.00 44.12 79 LYS A O 1
#

Mean predicted aligned error: 9.74 Å

Nearest PDB structures (foldseek):
  9g6k-assembly1_Lj  TM=2.708E-01  e=2.688E+00  Toxoplasma gondii